Protein AF-A0A328U2S0-F1 (afdb_monomer_lite)

pLDDT: mean 78.93, std 16.77, range [47.78, 98.19]

Structure (mmCIF, N/CA/C/O backbone):
data_AF-A0A328U2S0-F1
#
_entry.id   AF-A0A328U2S0-F1
#
loop_
_atom_site.group_PDB
_atom_site.id
_atom_site.type_symbol
_atom_site.label_atom_id
_atom_site.label_alt_id
_atom_site.label_comp_id
_atom_site.label_asym_id
_atom_site.label_entity_id
_atom_site.label_seq_id
_atom_site.pdbx_PDB_ins_code
_atom_site.Cartn_x
_atom_site.Cartn_y
_atom_site.Cartn_z
_atom_site.occupancy
_atom_site.B_iso_or_equiv
_atom_site.auth_seq_id
_atom_site.auth_comp_id
_atom_site.auth_asym_id
_atom_site.auth_atom_id
_atom_site.pdbx_PDB_model_num
ATOM 1 N N . MET A 1 1 ? -7.168 12.573 -50.837 1.00 57.19 1 MET A N 1
ATOM 2 C CA . MET A 1 1 ? -6.237 13.019 -49.774 1.00 57.19 1 MET A CA 1
ATOM 3 C C . MET A 1 1 ? -6.947 13.822 -48.664 1.00 57.19 1 MET A C 1
ATOM 5 O O . MET A 1 1 ? -6.417 14.827 -48.224 1.00 57.19 1 MET A O 1
ATOM 9 N N . ILE A 1 2 ? -8.123 13.391 -48.170 1.00 57.22 2 ILE A N 1
ATOM 10 C CA . ILE A 1 2 ? -8.880 14.102 -47.097 1.00 57.22 2 ILE A CA 1
ATOM 11 C C . ILE A 1 2 ? -9.214 13.159 -45.914 1.00 57.22 2 ILE A C 1
ATOM 13 O O . ILE A 1 2 ? -9.503 13.587 -44.805 1.00 57.22 2 ILE A O 1
ATOM 17 N N . HIS A 1 3 ? -9.051 11.849 -46.101 1.00 53.25 3 HIS A N 1
ATOM 18 C CA . HIS A 1 3 ? -9.374 10.790 -45.131 1.00 53.25 3 HIS A CA 1
ATOM 19 C C . HIS A 1 3 ? -8.483 10.767 -43.871 1.00 53.25 3 HIS A C 1
ATOM 21 O O . HIS A 1 3 ? -8.820 10.083 -42.914 1.00 53.25 3 HIS A O 1
ATOM 27 N N . LYS A 1 4 ? -7.357 11.499 -43.847 1.00 53.84 4 LYS A N 1
ATOM 28 C CA . LYS A 1 4 ? -6.419 11.523 -42.704 1.00 53.84 4 LYS A CA 1
ATOM 29 C C . LYS A 1 4 ? -6.669 12.657 -41.697 1.00 53.84 4 LYS A C 1
ATOM 31 O O . LYS A 1 4 ? -6.030 12.676 -40.655 1.00 53.84 4 LYS A O 1
ATOM 36 N N . LEU A 1 5 ? -7.580 13.590 -41.989 1.00 54.47 5 LEU A N 1
ATOM 37 C CA . LEU A 1 5 ? -7.843 14.765 -41.139 1.00 54.47 5 LEU A CA 1
ATOM 38 C C . LEU A 1 5 ? -8.986 14.564 -40.133 1.00 54.47 5 LEU A C 1
ATOM 40 O O . LEU A 1 5 ? -9.142 15.374 -39.227 1.00 54.47 5 LEU A O 1
ATOM 44 N N . PHE A 1 6 ? -9.762 13.483 -40.253 1.00 54.97 6 PHE A N 1
ATOM 45 C CA . PHE A 1 6 ? -10.944 13.263 -39.411 1.00 54.97 6 PHE A CA 1
ATOM 46 C C . PHE A 1 6 ? -10.681 12.367 -38.186 1.00 54.97 6 PHE A C 1
ATOM 48 O O . PHE A 1 6 ? -11.445 12.388 -37.229 1.00 54.97 6 PHE A O 1
ATOM 55 N N . THR A 1 7 ? -9.578 11.610 -38.168 1.00 56.72 7 THR A N 1
ATOM 56 C CA . THR A 1 7 ? -9.196 10.730 -37.043 1.00 56.72 7 THR A CA 1
ATOM 57 C C . THR A 1 7 ? -8.249 11.386 -36.034 1.00 56.72 7 THR A C 1
ATOM 59 O O . THR A 1 7 ? -8.002 10.819 -34.972 1.00 56.72 7 THR A O 1
ATOM 62 N N . PHE A 1 8 ? -7.747 12.591 -36.324 1.00 60.06 8 PHE A N 1
ATOM 63 C CA . PHE A 1 8 ? -6.833 13.347 -35.461 1.00 60.06 8 PHE A CA 1
ATOM 64 C C . PHE A 1 8 ? -7.381 13.637 -34.045 1.00 60.06 8 PHE A C 1
ATOM 66 O O . PHE A 1 8 ? -6.657 13.367 -33.085 1.00 60.06 8 PHE A O 1
ATOM 73 N N . PRO A 1 9 ? -8.639 14.100 -33.856 1.00 62.62 9 PRO A N 1
ATOM 74 C CA . PRO A 1 9 ? -9.180 14.307 -32.508 1.00 62.62 9 PRO A CA 1
ATOM 75 C C . PRO A 1 9 ? -9.362 12.990 -31.740 1.00 62.62 9 PRO A C 1
ATOM 77 O O . PRO A 1 9 ? -9.158 12.949 -30.530 1.00 62.62 9 PRO A O 1
ATOM 80 N N . PHE A 1 10 ? -9.667 11.893 -32.441 1.00 60.59 10 PHE A N 1
ATOM 81 C CA . PHE A 1 10 ? -9.782 10.564 -31.837 1.00 60.59 10 PHE A CA 1
ATOM 82 C C . PHE A 1 10 ? -8.420 10.038 -31.363 1.00 60.59 10 PHE A C 1
ATOM 84 O O . PHE A 1 10 ? -8.307 9.533 -30.254 1.00 60.59 10 PHE A O 1
ATOM 91 N N . HIS A 1 11 ? -7.365 10.222 -32.162 1.00 60.09 11 HIS A N 1
ATOM 92 C CA . HIS A 1 11 ? -5.994 9.882 -31.765 1.00 60.09 11 HIS A CA 1
ATOM 93 C C . HIS A 1 11 ? -5.501 10.705 -30.569 1.00 60.09 11 HIS A C 1
ATOM 95 O O . HIS A 1 11 ? -4.774 10.183 -29.730 1.00 60.09 11 HIS A O 1
ATOM 101 N N . ALA A 1 12 ? -5.890 11.978 -30.477 1.00 62.12 12 ALA A N 1
ATOM 102 C CA . ALA A 1 12 ? -5.541 12.823 -29.338 1.00 62.12 12 ALA A CA 1
ATOM 103 C C . ALA A 1 12 ? -6.233 12.366 -28.040 1.00 62.12 12 ALA A C 1
ATOM 105 O O . ALA A 1 12 ? -5.584 12.309 -27.000 1.00 62.12 12 ALA A O 1
ATOM 106 N N . LEU A 1 13 ? -7.517 11.988 -28.106 1.00 65.81 13 LEU A N 1
ATOM 107 C CA . LEU A 1 13 ? -8.264 11.426 -26.973 1.00 65.81 13 LEU A CA 1
ATOM 108 C C . LEU A 1 13 ? -7.692 10.085 -26.505 1.00 65.81 13 LEU A C 1
ATOM 110 O O . LEU A 1 13 ? -7.518 9.894 -25.307 1.00 65.81 13 LEU A O 1
ATOM 114 N N . VAL A 1 14 ? -7.360 9.188 -27.440 1.00 62.97 14 VAL A N 1
ATOM 115 C CA . VAL A 1 14 ? -6.730 7.897 -27.124 1.00 62.97 14 VAL A CA 1
ATOM 116 C C . VAL A 1 14 ? -5.386 8.115 -26.435 1.00 62.97 14 VAL A C 1
ATOM 118 O O . VAL A 1 14 ? -5.190 7.588 -25.351 1.00 62.97 14 VAL A O 1
ATOM 121 N N . LYS A 1 15 ? -4.517 8.982 -26.969 1.00 60.16 15 LYS A N 1
ATOM 122 C CA . LYS A 1 15 ? -3.219 9.297 -26.345 1.00 60.16 15 LYS A CA 1
ATOM 123 C C . LYS A 1 15 ? -3.332 9.937 -24.966 1.00 60.16 15 LYS A C 1
ATOM 125 O O . LYS A 1 15 ? -2.484 9.713 -24.108 1.00 60.16 15 LYS A O 1
ATOM 130 N N . LEU A 1 16 ? -4.344 10.776 -24.752 1.00 58.56 16 LEU A N 1
ATOM 131 C CA . LEU A 1 16 ? -4.583 11.372 -23.441 1.00 58.56 16 LEU A CA 1
ATOM 132 C C . LEU A 1 16 ? -5.096 10.316 -22.452 1.00 58.56 16 LEU A C 1
ATOM 134 O O . LEU A 1 16 ? -4.639 10.288 -21.317 1.00 58.56 16 LEU A O 1
ATOM 138 N N . GLY A 1 17 ? -5.993 9.431 -22.898 1.00 52.84 17 GLY A N 1
ATOM 139 C CA . GLY A 1 17 ? -6.467 8.286 -22.122 1.00 52.84 17 GLY A CA 1
ATOM 140 C C . GLY A 1 17 ? -5.353 7.294 -21.786 1.00 52.84 17 GLY A C 1
ATOM 141 O O . GLY A 1 17 ? -5.278 6.860 -20.647 1.00 52.84 17 GLY A O 1
ATOM 142 N N . GLU A 1 18 ? -4.455 7.004 -22.731 1.00 57.78 18 GLU A N 1
ATOM 143 C CA . GLU A 1 18 ? -3.245 6.193 -22.527 1.00 57.78 18 GLU A CA 1
ATOM 144 C C . GLU A 1 18 ? -2.337 6.825 -21.472 1.00 57.78 18 GLU A C 1
ATOM 146 O O . GLU A 1 18 ? -1.939 6.154 -20.531 1.00 57.78 18 GLU A O 1
ATOM 151 N N . LYS A 1 19 ? -2.078 8.134 -21.559 1.00 60.56 19 LYS A N 1
ATOM 152 C CA . LYS A 1 19 ? -1.220 8.832 -20.593 1.00 60.56 19 LYS A CA 1
ATOM 153 C C . LYS A 1 19 ? -1.840 8.922 -19.195 1.00 60.56 19 LYS A C 1
ATOM 155 O O . LYS A 1 19 ? -1.130 8.832 -18.201 1.00 60.56 19 LYS A O 1
ATOM 160 N N . ILE A 1 20 ? -3.159 9.102 -19.111 1.00 60.38 20 ILE A N 1
ATOM 161 C CA . ILE A 1 20 ? -3.895 9.050 -17.841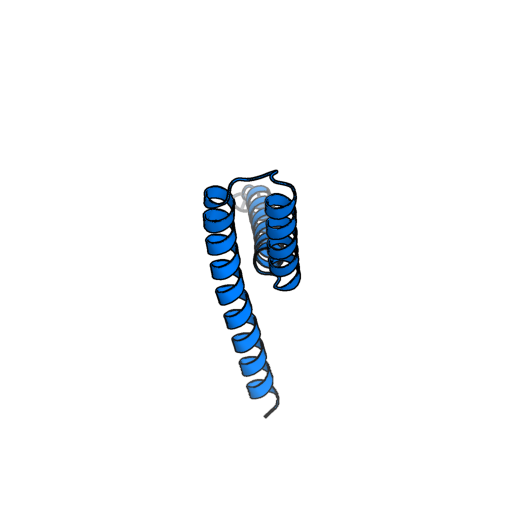 1.00 60.38 20 ILE A CA 1
ATOM 162 C C . ILE A 1 20 ? -3.864 7.626 -17.280 1.00 60.38 20 ILE A C 1
ATOM 164 O O . ILE A 1 20 ? -3.625 7.463 -16.093 1.00 60.38 20 ILE A O 1
ATOM 168 N N . ALA A 1 21 ? -4.066 6.602 -18.112 1.00 59.06 21 ALA A N 1
ATOM 169 C CA . ALA A 1 21 ? -3.993 5.206 -17.694 1.00 59.06 21 ALA A CA 1
ATOM 170 C C . ALA A 1 21 ? -2.584 4.823 -17.221 1.00 59.06 21 ALA A C 1
ATOM 172 O O . ALA A 1 21 ? -2.462 4.149 -16.210 1.00 59.06 21 ALA A O 1
ATOM 173 N N . GLU A 1 22 ? -1.535 5.307 -17.889 1.00 60.00 22 GLU A N 1
ATOM 174 C CA . GLU A 1 22 ? -0.144 5.126 -17.465 1.00 60.00 22 GLU A CA 1
ATOM 175 C C . GLU A 1 22 ? 0.139 5.784 -16.112 1.00 60.00 22 GLU A C 1
ATOM 177 O O . GLU A 1 22 ? 0.809 5.184 -15.275 1.00 60.00 22 GLU A O 1
ATOM 182 N N . GLU A 1 23 ? -0.361 6.999 -15.876 1.00 59.78 23 GLU A N 1
ATOM 183 C CA . GLU A 1 23 ? -0.178 7.692 -14.595 1.00 59.78 23 GLU A CA 1
ATOM 184 C C . GLU A 1 23 ? -0.980 7.017 -13.476 1.00 59.78 23 GLU A C 1
ATOM 186 O O . GLU A 1 23 ? -0.473 6.826 -12.376 1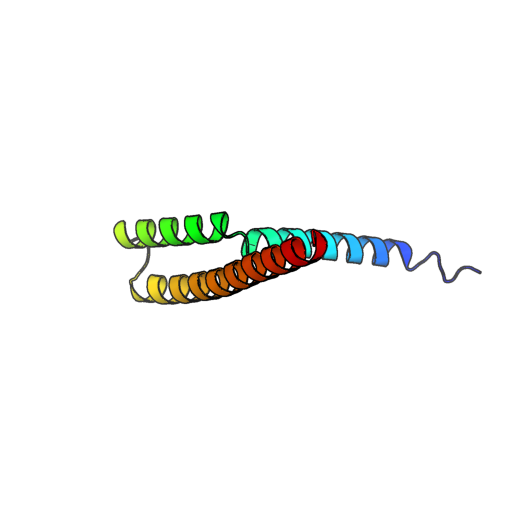.00 59.78 23 GLU A O 1
ATOM 191 N N . VAL A 1 24 ? -2.205 6.581 -13.777 1.00 59.91 24 VAL A N 1
ATOM 192 C CA . VAL A 1 24 ? -3.068 5.844 -12.848 1.00 59.91 24 VAL A CA 1
ATOM 193 C C . VAL A 1 24 ? -2.478 4.477 -12.521 1.00 59.91 24 VAL A C 1
ATOM 195 O O . VAL A 1 24 ? -2.460 4.099 -11.358 1.00 59.91 24 VAL A O 1
ATOM 198 N N . ASP A 1 25 ? -1.940 3.744 -13.496 1.00 59.91 25 ASP A N 1
ATOM 199 C CA . ASP A 1 25 ? -1.220 2.494 -13.239 1.00 59.91 25 ASP A CA 1
ATOM 200 C C . ASP A 1 25 ? 0.038 2.757 -12.411 1.00 59.91 25 ASP A C 1
ATOM 202 O O . ASP A 1 25 ? 0.362 1.993 -11.502 1.00 59.91 25 ASP A O 1
ATOM 206 N N . ARG A 1 26 ? 0.744 3.856 -12.678 1.00 63.97 26 ARG A N 1
ATOM 207 C CA . ARG A 1 26 ? 1.918 4.234 -11.896 1.00 63.97 26 ARG A CA 1
ATOM 208 C C . ARG A 1 26 ? 1.544 4.543 -10.447 1.00 63.97 26 ARG A C 1
ATOM 210 O O . ARG A 1 26 ? 2.230 4.060 -9.561 1.00 63.97 26 ARG A O 1
ATOM 217 N N . GLU A 1 27 ? 0.454 5.264 -10.197 1.00 60.16 27 GLU A N 1
ATOM 218 C CA . GLU A 1 27 ? -0.035 5.573 -8.847 1.00 60.16 27 GLU A CA 1
ATOM 219 C C . GLU A 1 27 ? -0.621 4.339 -8.135 1.00 60.16 27 GLU A C 1
ATOM 221 O O . GLU A 1 27 ? -0.335 4.103 -6.961 1.00 60.16 27 GLU A O 1
ATOM 226 N N . LEU A 1 28 ? -1.399 3.511 -8.844 1.00 60.50 28 LEU A N 1
ATOM 227 C CA . LEU A 1 28 ? -2.018 2.289 -8.316 1.00 60.50 28 LEU A CA 1
ATOM 228 C C . LEU A 1 28 ? -0.996 1.210 -7.948 1.00 60.50 28 LEU A C 1
ATOM 230 O O . LEU A 1 28 ? -1.265 0.413 -7.047 1.00 60.50 28 LEU A O 1
ATOM 234 N N . TYR A 1 29 ? 0.136 1.168 -8.653 1.00 68.38 29 TYR A N 1
ATOM 235 C CA . TYR A 1 29 ? 1.249 0.255 -8.396 1.00 68.38 29 TYR A CA 1
ATOM 236 C C . TYR A 1 29 ? 2.466 0.960 -7.783 1.00 68.38 29 TYR A C 1
ATOM 238 O O . TYR A 1 29 ? 3.534 0.354 -7.691 1.00 68.38 29 TYR A O 1
ATOM 246 N N . ASP A 1 30 ? 2.324 2.206 -7.329 1.00 81.81 30 ASP A N 1
ATOM 247 C CA . ASP A 1 30 ? 3.361 2.859 -6.541 1.00 81.81 30 ASP A CA 1
ATOM 248 C C . ASP A 1 30 ? 3.419 2.199 -5.160 1.00 81.81 30 ASP A C 1
ATOM 250 O O . ASP A 1 30 ? 2.439 2.180 -4.406 1.00 81.81 30 ASP A O 1
ATOM 254 N N . LEU A 1 31 ? 4.583 1.642 -4.820 1.00 82.88 31 LEU A N 1
ATOM 255 C CA . LEU A 1 31 ? 4.790 0.951 -3.546 1.00 82.88 31 LEU A CA 1
ATOM 256 C C . LEU A 1 31 ? 4.495 1.874 -2.356 1.00 82.88 31 LEU A C 1
ATOM 258 O O . LEU A 1 31 ? 3.925 1.418 -1.364 1.00 82.88 31 LEU A O 1
ATOM 262 N N . GLY A 1 32 ? 4.837 3.162 -2.463 1.00 84.06 32 GLY A N 1
ATOM 263 C CA . GLY A 1 32 ? 4.593 4.152 -1.419 1.00 84.06 32 GLY A CA 1
ATOM 264 C C . GLY A 1 32 ? 3.104 4.422 -1.205 1.00 84.06 32 GLY A C 1
ATOM 265 O O . GLY A 1 32 ? 2.639 4.443 -0.065 1.00 84.06 32 GLY A O 1
ATOM 266 N N . SER A 1 33 ? 2.340 4.589 -2.281 1.00 88.19 33 SER A N 1
ATOM 267 C CA . SER A 1 33 ? 0.885 4.768 -2.229 1.00 88.19 33 SER A CA 1
ATOM 268 C C . SER A 1 33 ? 0.170 3.539 -1.672 1.00 88.19 33 SER A C 1
ATOM 270 O O . SER A 1 33 ? -0.684 3.678 -0.797 1.00 88.19 33 SER A O 1
ATOM 272 N N . ILE A 1 34 ? 0.549 2.327 -2.095 1.00 89.31 34 ILE A N 1
ATOM 273 C CA . ILE A 1 34 ? -0.046 1.090 -1.562 1.00 89.31 34 ILE A CA 1
ATOM 274 C C . ILE A 1 34 ? 0.228 0.956 -0.057 1.00 89.31 34 ILE A C 1
ATOM 276 O O . ILE A 1 34 ? -0.688 0.654 0.706 1.00 89.31 34 ILE A O 1
ATOM 280 N N . GLN A 1 35 ? 1.458 1.231 0.390 1.00 89.69 35 GLN A N 1
ATOM 281 C CA . GLN A 1 35 ? 1.813 1.195 1.814 1.00 89.69 35 GLN A CA 1
ATOM 282 C C . GLN A 1 35 ? 1.029 2.220 2.641 1.00 89.69 35 GLN A C 1
ATOM 284 O O . GLN A 1 35 ? 0.568 1.901 3.736 1.00 89.69 35 GLN A O 1
ATOM 289 N N . LYS A 1 36 ? 0.826 3.434 2.115 1.00 92.56 36 LYS A N 1
ATOM 290 C CA . LYS A 1 36 ? -0.018 4.449 2.765 1.00 92.56 36 LYS A CA 1
ATOM 291 C C . LYS A 1 36 ? -1.469 3.995 2.881 1.00 92.56 36 LYS A C 1
ATOM 293 O O . LYS A 1 36 ? -2.072 4.196 3.929 1.00 92.56 36 LYS A O 1
ATOM 298 N N . HIS A 1 37 ? -2.019 3.374 1.838 1.00 94.12 37 HIS A N 1
ATOM 299 C CA . HIS A 1 37 ? -3.384 2.853 1.877 1.00 94.12 37 HIS A CA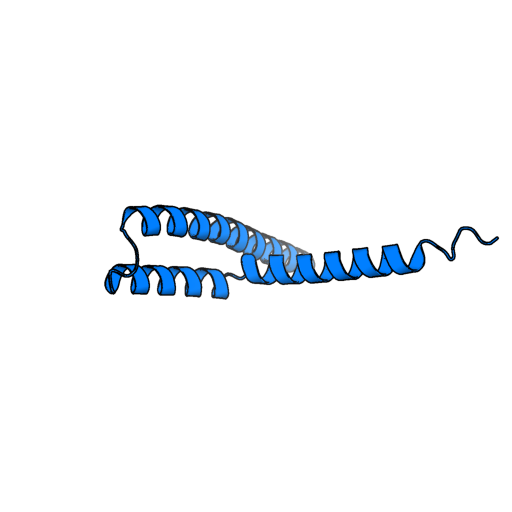 1
ATOM 300 C C . HIS A 1 37 ? -3.542 1.695 2.868 1.00 94.12 37 HIS A C 1
ATOM 302 O O . HIS A 1 37 ? -4.555 1.648 3.554 1.00 94.12 37 HIS A O 1
ATOM 308 N N . LEU A 1 38 ? -2.547 0.808 2.997 1.00 95.94 38 LEU A N 1
ATOM 309 C CA . LEU A 1 38 ? -2.550 -0.244 4.023 1.00 95.94 38 LEU A CA 1
ATOM 310 C C . LEU A 1 38 ? -2.565 0.353 5.438 1.00 95.94 38 LEU A C 1
ATOM 312 O O . LEU A 1 38 ? -3.392 -0.037 6.254 1.00 95.94 38 LEU A O 1
ATOM 316 N N . LEU A 1 39 ? -1.716 1.353 5.702 1.00 95.94 39 LEU A N 1
ATOM 317 C CA . LEU A 1 39 ? -1.703 2.057 6.989 1.00 95.94 39 LEU A CA 1
ATOM 318 C C . LEU A 1 39 ? -3.042 2.754 7.271 1.00 95.94 39 LEU A C 1
ATOM 320 O O . LEU A 1 39 ? -3.567 2.678 8.375 1.00 95.94 39 LEU A O 1
ATOM 324 N N . GLN A 1 40 ? -3.605 3.437 6.273 1.00 97.19 40 GLN A N 1
ATOM 325 C CA . GLN A 1 40 ? -4.902 4.093 6.414 1.00 97.19 40 GLN A CA 1
ATOM 326 C C . GLN A 1 40 ? -6.011 3.083 6.726 1.00 97.19 40 GLN A C 1
ATOM 328 O O . GLN A 1 40 ? -6.888 3.378 7.532 1.00 97.19 40 GLN A O 1
ATOM 333 N N . LEU A 1 41 ? -5.966 1.905 6.104 1.00 97.38 41 LEU A N 1
ATOM 334 C CA . LEU A 1 41 ? -6.932 0.840 6.332 1.00 97.38 41 LEU A CA 1
ATOM 335 C C . LEU A 1 41 ? -6.833 0.278 7.761 1.00 97.38 41 LEU A C 1
ATOM 337 O O . LEU A 1 41 ? -7.868 0.045 8.381 1.00 97.38 41 LEU A O 1
ATOM 341 N N . GLU A 1 42 ? -5.620 0.127 8.309 1.00 95.94 42 GLU A N 1
ATOM 342 C CA . GLU A 1 42 ? -5.425 -0.229 9.726 1.00 95.94 42 GLU A CA 1
ATOM 343 C C . GLU A 1 42 ? -6.009 0.821 10.668 1.00 95.94 42 GLU A C 1
ATOM 345 O O . GLU A 1 42 ? -6.743 0.467 11.585 1.00 95.94 42 GLU A O 1
ATOM 350 N N . LEU A 1 43 ? -5.748 2.107 10.417 1.00 97.19 43 LEU A N 1
ATOM 351 C CA . LEU A 1 43 ? -6.297 3.184 11.243 1.00 97.19 43 LEU A CA 1
ATOM 352 C C . LEU A 1 43 ? -7.831 3.186 11.210 1.00 97.19 43 LEU A C 1
ATOM 354 O O . LEU A 1 43 ? -8.467 3.351 12.243 1.00 97.19 43 LEU A O 1
ATOM 358 N N . GLN A 1 44 ? -8.438 2.967 10.042 1.00 97.56 44 GLN A N 1
ATOM 359 C CA . GLN A 1 44 ? -9.896 2.870 9.921 1.00 97.56 44 GLN A CA 1
ATOM 360 C C . GLN A 1 44 ? -10.468 1.705 10.732 1.00 97.56 44 GLN A C 1
ATOM 362 O O . GLN A 1 44 ? -11.518 1.854 11.350 1.00 97.56 44 GLN A O 1
ATOM 367 N N . LEU A 1 45 ? -9.789 0.556 10.752 1.00 97.94 45 LEU A N 1
ATOM 368 C CA . LEU A 1 45 ? -10.201 -0.563 11.594 1.00 97.94 45 LEU A CA 1
ATOM 369 C C . LEU A 1 45 ? -10.028 -0.232 13.085 1.00 97.94 45 LEU A C 1
ATOM 371 O O . LEU A 1 45 ? -10.924 -0.517 13.875 1.00 97.94 45 LEU A O 1
ATOM 375 N N . GLU A 1 46 ? -8.908 0.390 13.467 1.00 97.50 46 GLU A N 1
ATOM 376 C CA . GLU A 1 46 ? -8.619 0.798 14.850 1.00 97.50 46 GLU A CA 1
ATOM 377 C C . GLU A 1 46 ? -9.668 1.777 15.395 1.00 97.50 46 GLU A C 1
ATOM 379 O O . GLU A 1 46 ? -10.067 1.676 16.555 1.00 97.50 46 GLU A O 1
ATOM 384 N N . PHE A 1 47 ? -10.152 2.693 14.554 1.00 98.12 47 PHE A N 1
ATOM 385 C CA . PHE A 1 47 ? -11.222 3.632 14.898 1.00 98.12 47 PHE A CA 1
ATOM 386 C C . PHE A 1 47 ? -12.639 3.066 14.709 1.00 98.12 47 PHE A C 1
ATOM 388 O O . PHE A 1 47 ? -13.604 3.809 14.870 1.00 98.12 47 PHE A O 1
ATOM 395 N N . GLU A 1 48 ? -12.775 1.770 14.405 1.00 96.50 48 GLU A N 1
ATOM 396 C CA . GLU A 1 48 ? -14.053 1.086 14.149 1.00 96.50 48 GLU A CA 1
ATOM 397 C C . GLU A 1 48 ? -14.874 1.709 12.991 1.00 96.50 48 GLU A C 1
ATOM 399 O O . GLU A 1 48 ? -16.089 1.522 12.906 1.00 96.50 48 GLU A O 1
ATOM 404 N N . ASP A 1 49 ? -14.219 2.422 12.063 1.00 97.94 49 ASP A N 1
ATOM 405 C CA . ASP A 1 49 ? -14.847 3.023 10.874 1.00 97.94 49 ASP A CA 1
ATOM 406 C C . ASP A 1 49 ? -15.251 1.965 9.828 1.00 97.94 49 ASP A C 1
ATOM 408 O O . ASP A 1 49 ? -16.106 2.218 8.975 1.00 97.94 49 ASP A O 1
ATOM 412 N N . ILE A 1 50 ? -14.612 0.791 9.866 1.00 97.50 50 ILE A N 1
ATOM 413 C CA . ILE A 1 50 ? -14.867 -0.360 8.989 1.00 97.50 50 ILE A CA 1
ATOM 414 C C . ILE A 1 50 ? -14.914 -1.654 9.804 1.00 97.50 50 ILE A C 1
ATOM 416 O O . ILE A 1 50 ? -14.314 -1.747 10.876 1.00 97.50 50 ILE A O 1
ATOM 420 N N . SER A 1 51 ? -15.597 -2.679 9.286 1.00 98.19 51 SER A N 1
ATOM 421 C CA . SER A 1 51 ? -15.587 -4.003 9.921 1.00 98.19 51 SER A CA 1
ATOM 422 C C . SER A 1 51 ? -14.288 -4.763 9.637 1.00 98.19 51 SER A C 1
ATOM 424 O O . SER A 1 51 ? -13.567 -4.467 8.682 1.00 98.19 51 SER A O 1
ATOM 426 N N . ILE A 1 52 ? -14.020 -5.799 10.437 1.00 97.00 52 ILE A N 1
ATOM 427 C CA . ILE A 1 52 ? -12.902 -6.723 10.201 1.00 97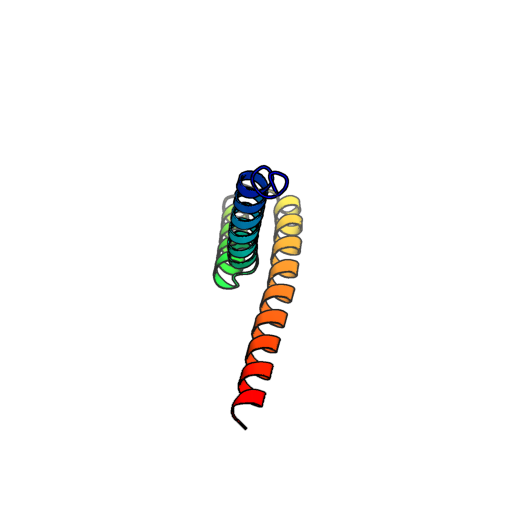.00 52 ILE A CA 1
ATOM 428 C C . ILE A 1 52 ? -13.050 -7.402 8.833 1.00 97.00 52 ILE A C 1
ATOM 430 O O . ILE A 1 52 ? -12.077 -7.485 8.090 1.00 97.00 52 ILE A O 1
ATOM 434 N N . GLU A 1 53 ? -14.258 -7.829 8.444 1.00 97.94 53 GLU A N 1
ATOM 435 C CA . GLU A 1 53 ? -14.447 -8.449 7.126 1.00 97.94 53 GLU A CA 1
ATOM 436 C C . GLU A 1 53 ? -14.183 -7.466 5.975 1.00 97.94 53 GLU A C 1
ATOM 438 O O . GLU A 1 53 ? -13.625 -7.855 4.946 1.00 97.94 53 GLU A O 1
ATOM 443 N N . GLU A 1 54 ? -14.572 -6.194 6.121 1.00 97.56 54 GLU A N 1
ATOM 444 C CA . GLU A 1 54 ? -14.264 -5.162 5.125 1.00 97.56 54 GLU A CA 1
ATOM 445 C C . GLU A 1 54 ? -12.766 -4.855 5.054 1.00 97.56 54 GLU A C 1
ATOM 447 O O . GLU A 1 54 ? -12.238 -4.653 3.955 1.00 97.56 54 GLU A O 1
ATOM 452 N N . TYR A 1 55 ? -12.086 -4.827 6.202 1.00 97.94 55 TYR A N 1
ATOM 453 C CA . TYR A 1 55 ? -10.637 -4.685 6.285 1.00 97.94 55 TYR A CA 1
ATOM 454 C C . TYR A 1 55 ? -9.942 -5.817 5.522 1.00 97.94 55 TYR A C 1
ATOM 456 O O . TYR A 1 55 ? -9.201 -5.543 4.582 1.00 97.94 55 TYR A O 1
ATOM 464 N N . GLU A 1 56 ? -10.245 -7.079 5.839 1.00 97.81 56 GLU A N 1
ATOM 465 C CA . GLU A 1 56 ? -9.581 -8.245 5.238 1.00 97.81 56 GLU A CA 1
ATOM 466 C C . GLU A 1 56 ? -9.741 -8.283 3.710 1.00 97.81 56 GLU A C 1
ATOM 468 O O . GLU A 1 56 ? -8.802 -8.600 2.974 1.00 97.81 56 GLU A O 1
ATOM 473 N N . GLN A 1 57 ? -10.924 -7.921 3.202 1.00 98.12 57 GLN A N 1
ATOM 474 C CA . GLN A 1 57 ? -11.175 -7.871 1.760 1.00 98.12 57 GLN A CA 1
ATOM 475 C C . GLN A 1 57 ? -10.325 -6.805 1.062 1.00 98.12 57 GLN A C 1
ATOM 477 O O . GLN A 1 57 ? -9.708 -7.083 0.027 1.00 98.12 57 GLN A O 1
ATOM 482 N N . LYS A 1 58 ? -10.284 -5.592 1.625 1.00 97.06 58 LYS A N 1
ATOM 483 C CA . LYS A 1 58 ? -9.524 -4.462 1.073 1.00 97.06 58 LYS A CA 1
ATOM 484 C C . LYS A 1 58 ? -8.016 -4.684 1.208 1.00 97.06 58 LYS A C 1
ATOM 486 O O . LYS A 1 58 ? -7.268 -4.404 0.270 1.00 97.06 58 LYS A O 1
ATOM 491 N N . GLU A 1 59 ? -7.571 -5.237 2.331 1.00 97.69 59 GLU A N 1
ATOM 492 C CA . GLU A 1 59 ? -6.170 -5.559 2.593 1.00 97.69 59 GLU A CA 1
ATOM 493 C C . GLU A 1 59 ? -5.658 -6.601 1.593 1.00 97.69 59 GLU A C 1
ATOM 495 O O . GLU A 1 59 ? -4.631 -6.393 0.942 1.00 97.69 59 GLU A O 1
ATOM 500 N N . ALA A 1 60 ? -6.407 -7.688 1.384 1.00 97.50 60 ALA A N 1
ATOM 501 C CA . ALA A 1 60 ? -6.027 -8.732 0.438 1.00 97.50 60 ALA A CA 1
ATOM 502 C C . ALA A 1 60 ? -5.859 -8.193 -0.992 1.00 97.50 60 ALA A C 1
ATOM 504 O O . ALA A 1 60 ? -4.979 -8.637 -1.735 1.00 97.50 60 ALA A O 1
ATOM 505 N N . GLU A 1 61 ? -6.690 -7.233 -1.402 1.00 95.81 61 GLU A N 1
ATOM 506 C CA . GLU A 1 61 ? -6.545 -6.568 -2.693 1.00 95.81 61 GLU A CA 1
ATOM 507 C C . GLU A 1 61 ? -5.273 -5.708 -2.760 1.00 95.81 61 GLU A C 1
ATOM 509 O O . GLU A 1 61 ? -4.500 -5.832 -3.717 1.00 95.81 61 GLU A O 1
ATOM 514 N N . LEU A 1 62 ? -5.023 -4.879 -1.743 1.00 94.56 62 LEU A N 1
ATOM 515 C CA . LEU A 1 62 ? -3.832 -4.029 -1.669 1.00 94.56 62 LEU A CA 1
ATOM 516 C C . LEU A 1 62 ? -2.539 -4.854 -1.653 1.00 94.56 62 LEU A C 1
ATOM 518 O O . LEU A 1 62 ? -1.596 -4.529 -2.375 1.00 94.56 62 LEU A O 1
ATOM 522 N N . LEU A 1 63 ? -2.505 -5.968 -0.918 1.00 95.50 63 LEU A N 1
ATOM 523 C CA . LEU A 1 63 ? -1.345 -6.862 -0.859 1.00 95.50 63 LEU A CA 1
ATOM 524 C C . LEU A 1 63 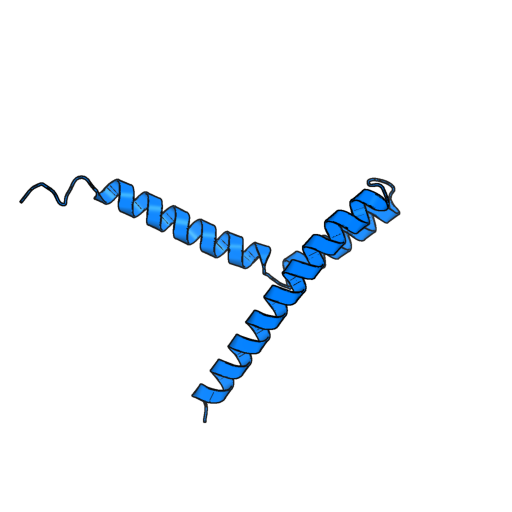? -1.065 -7.562 -2.195 1.00 95.50 63 LEU A C 1
ATOM 526 O O . LEU A 1 63 ? 0.098 -7.715 -2.580 1.00 95.50 63 LEU A O 1
ATOM 530 N N . ARG A 1 64 ? -2.100 -7.936 -2.961 1.00 95.44 64 ARG A N 1
ATOM 531 C CA . ARG A 1 64 ? -1.903 -8.454 -4.330 1.00 95.44 64 ARG A CA 1
ATOM 532 C C . ARG A 1 64 ? -1.255 -7.407 -5.231 1.00 95.44 64 ARG A C 1
ATOM 534 O O . ARG A 1 64 ? -0.327 -7.733 -5.971 1.00 95.44 64 ARG A O 1
ATOM 541 N N . ARG A 1 65 ? -1.710 -6.152 -5.159 1.00 91.12 65 ARG A N 1
ATOM 542 C CA . ARG A 1 65 ? -1.119 -5.043 -5.928 1.00 91.12 65 ARG A CA 1
ATOM 543 C C . ARG A 1 65 ? 0.322 -4.775 -5.498 1.00 91.12 65 ARG A C 1
ATOM 545 O O . ARG A 1 65 ? 1.182 -4.610 -6.359 1.00 91.12 65 ARG A O 1
ATOM 552 N N . TYR A 1 66 ? 0.597 -4.826 -4.194 1.00 90.81 66 TYR A N 1
ATOM 553 C CA . TYR A 1 66 ? 1.942 -4.682 -3.638 1.00 90.81 66 TYR A CA 1
ATOM 554 C C . TYR A 1 66 ? 2.905 -5.732 -4.199 1.00 90.81 66 TYR A C 1
ATOM 556 O O . TYR A 1 66 ? 3.997 -5.395 -4.652 1.00 90.81 66 TYR A O 1
ATOM 564 N N . ALA A 1 67 ? 2.490 -7.002 -4.231 1.00 91.69 67 ALA A N 1
ATOM 565 C CA . ALA A 1 67 ? 3.312 -8.084 -4.768 1.00 91.69 67 ALA A CA 1
ATOM 566 C C . ALA A 1 67 ? 3.663 -7.862 -6.251 1.00 91.69 67 ALA A C 1
ATOM 568 O O . ALA A 1 67 ? 4.817 -8.030 -6.647 1.00 91.69 67 ALA A O 1
ATOM 569 N N . ILE A 1 68 ? 2.690 -7.429 -7.060 1.00 91.31 68 ILE A N 1
ATOM 570 C CA . ILE A 1 68 ? 2.903 -7.104 -8.478 1.00 91.31 68 ILE A CA 1
ATOM 571 C C . ILE A 1 68 ? 3.863 -5.917 -8.624 1.00 91.31 68 ILE A C 1
ATOM 573 O O . ILE A 1 68 ? 4.802 -5.983 -9.417 1.00 91.31 68 ILE A O 1
ATOM 577 N N . ALA A 1 69 ? 3.651 -4.849 -7.853 1.00 88.06 69 ALA A N 1
ATOM 578 C CA . ALA A 1 69 ? 4.513 -3.671 -7.857 1.00 88.06 69 ALA A CA 1
ATOM 579 C C . ALA A 1 69 ? 5.962 -4.031 -7.499 1.00 88.06 69 ALA A C 1
ATOM 581 O O . ALA A 1 69 ? 6.896 -3.636 -8.196 1.00 88.06 69 ALA A O 1
ATOM 582 N N . LYS A 1 70 ? 6.153 -4.862 -6.467 1.00 87.19 70 LYS A N 1
ATOM 583 C CA . LYS A 1 70 ? 7.480 -5.294 -6.021 1.00 87.19 70 LYS A CA 1
ATOM 584 C C . LYS A 1 70 ? 8.191 -6.165 -7.053 1.00 87.19 70 LYS A C 1
ATOM 586 O O . LYS A 1 70 ? 9.383 -5.983 -7.286 1.00 87.19 70 LYS A O 1
ATOM 591 N N . ALA A 1 71 ? 7.463 -7.070 -7.706 1.00 88.50 71 ALA A N 1
ATOM 592 C CA . ALA A 1 71 ? 8.015 -7.892 -8.779 1.00 88.50 71 ALA A CA 1
ATOM 593 C C . ALA A 1 71 ? 8.470 -7.040 -9.978 1.00 88.50 71 ALA A C 1
ATOM 595 O O . ALA A 1 71 ? 9.526 -7.299 -10.552 1.00 88.50 71 ALA A O 1
ATOM 596 N N . ARG A 1 72 ? 7.707 -5.996 -10.333 1.00 86.44 72 ARG A N 1
ATOM 597 C CA . ARG A 1 72 ? 8.072 -5.050 -11.403 1.00 86.44 72 ARG A CA 1
ATOM 598 C C . ARG A 1 72 ? 9.313 -4.232 -11.054 1.00 86.44 72 ARG A C 1
ATOM 600 O O . ARG A 1 72 ? 10.191 -4.096 -11.897 1.00 86.44 72 ARG A O 1
ATOM 607 N N . GLU A 1 73 ? 9.395 -3.724 -9.825 1.00 83.56 73 GLU A N 1
ATOM 608 C CA . GLU A 1 73 ? 10.573 -2.995 -9.340 1.00 83.56 73 GLU A CA 1
ATOM 609 C C . GLU A 1 73 ? 11.829 -3.874 -9.412 1.00 83.56 73 GLU A C 1
ATOM 611 O O . GLU A 1 73 ? 12.841 -3.461 -9.968 1.00 83.56 73 GLU A O 1
ATOM 616 N N . GLN A 1 74 ? 11.748 -5.113 -8.918 1.00 83.12 74 GLN A N 1
ATOM 617 C CA . GLN A 1 74 ? 12.862 -6.059 -8.984 1.00 83.12 74 GLN A CA 1
ATOM 618 C C . GLN A 1 74 ? 13.274 -6.356 -10.428 1.00 83.12 74 GLN A C 1
ATOM 620 O O . GLN A 1 74 ? 14.459 -6.299 -10.738 1.00 83.12 74 GLN A O 1
ATOM 625 N N . ALA A 1 75 ? 12.316 -6.625 -11.320 1.00 84.81 75 ALA A N 1
ATOM 626 C CA . ALA A 1 75 ? 12.604 -6.883 -12.730 1.00 84.81 75 ALA A CA 1
ATOM 627 C C . ALA A 1 75 ? 13.313 -5.696 -13.408 1.00 84.81 75 ALA A C 1
ATOM 629 O O . ALA A 1 75 ? 14.277 -5.909 -14.138 1.00 84.81 75 ALA A O 1
ATOM 630 N N . ALA A 1 76 ? 12.882 -4.463 -13.123 1.00 80.12 76 ALA A N 1
ATOM 631 C CA . ALA A 1 76 ? 13.516 -3.254 -13.649 1.00 80.12 76 ALA A CA 1
ATOM 632 C C . ALA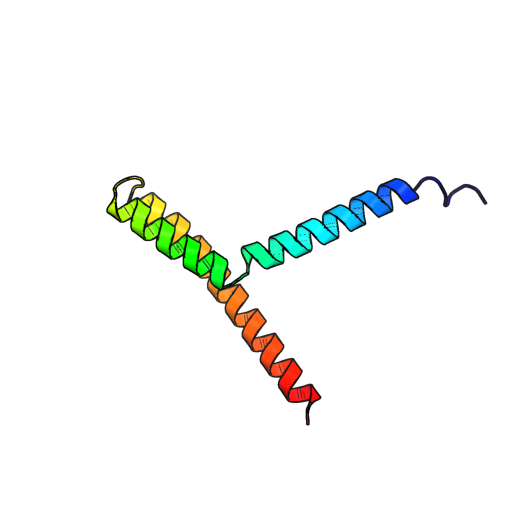 A 1 76 ? 14.948 -3.055 -13.117 1.00 80.12 76 ALA A C 1
ATOM 634 O O . ALA A 1 76 ? 15.828 -2.612 -13.853 1.00 80.12 76 ALA A O 1
ATOM 635 N N . LEU A 1 77 ? 15.197 -3.402 -11.849 1.00 78.38 77 LEU A N 1
ATOM 636 C CA . LEU A 1 77 ? 16.540 -3.360 -11.263 1.00 78.38 77 LEU A CA 1
ATOM 637 C C . LEU A 1 77 ? 17.481 -4.383 -11.914 1.00 78.38 77 LEU A C 1
ATOM 639 O O . LEU A 1 77 ? 18.625 -4.047 -12.205 1.00 78.38 77 LEU A O 1
ATOM 643 N N . TYR A 1 78 ? 17.006 -5.607 -12.173 1.00 77.25 78 TYR A N 1
ATOM 644 C CA . TYR A 1 78 ? 17.801 -6.631 -12.858 1.00 77.25 78 TYR A CA 1
ATOM 645 C C . TYR A 1 78 ? 18.137 -6.238 -14.299 1.00 77.25 78 TYR A C 1
ATOM 647 O O . TYR A 1 78 ? 19.290 -6.363 -14.692 1.00 77.25 78 TYR A O 1
ATOM 655 N N . SER A 1 79 ? 17.174 -5.705 -15.064 1.00 77.38 79 SER A N 1
ATOM 656 C CA . SER A 1 79 ? 17.450 -5.245 -16.432 1.00 77.38 79 SER A CA 1
ATOM 657 C C . SER A 1 79 ? 18.458 -4.099 -16.471 1.00 77.38 79 SER A C 1
ATOM 659 O O . SER A 1 79 ? 19.290 -4.053 -17.364 1.00 77.38 79 SER A O 1
ATOM 661 N N . PHE A 1 80 ? 18.410 -3.189 -15.493 1.00 70.62 80 PHE A N 1
ATOM 662 C CA . PHE A 1 80 ? 19.383 -2.101 -15.401 1.00 70.62 80 PHE A CA 1
ATOM 663 C C . PHE A 1 80 ? 20.795 -2.622 -15.090 1.00 70.62 80 PHE A C 1
ATOM 665 O O . PHE A 1 80 ? 21.762 -2.153 -15.677 1.00 70.62 80 PHE A O 1
ATOM 672 N N . ALA A 1 81 ? 20.913 -3.617 -14.204 1.00 73.12 81 ALA A N 1
ATOM 673 C CA . ALA A 1 81 ? 22.200 -4.220 -13.860 1.00 73.12 81 ALA A CA 1
ATOM 674 C C . ALA A 1 81 ? 22.846 -4.978 -15.037 1.00 73.12 81 ALA A C 1
ATOM 676 O O . ALA A 1 81 ? 24.064 -4.981 -15.146 1.00 73.12 81 ALA A O 1
ATOM 677 N N . GLU A 1 82 ? 22.050 -5.587 -15.923 1.00 70.00 82 GLU A N 1
ATOM 678 C CA . GLU A 1 82 ? 22.548 -6.273 -17.128 1.00 70.00 82 GLU A CA 1
ATOM 679 C C . GLU A 1 82 ? 22.982 -5.311 -18.253 1.00 70.00 82 GLU A C 1
ATOM 681 O O . GLU A 1 82 ? 23.732 -5.716 -19.135 1.00 70.00 82 GLU A O 1
ATOM 686 N N . GLU A 1 83 ? 22.522 -4.054 -18.251 1.00 62.69 83 GLU A N 1
ATOM 687 C CA . GLU A 1 83 ? 22.917 -3.039 -19.243 1.00 62.69 83 GLU A CA 1
ATOM 688 C C . GLU A 1 83 ? 24.232 -2.311 -18.889 1.00 62.69 83 GLU A C 1
ATOM 690 O O . GLU A 1 83 ? 24.813 -1.657 -19.759 1.00 62.69 83 GLU A O 1
ATOM 695 N N . GLU A 1 84 ? 24.704 -2.402 -17.638 1.00 57.88 84 GLU A N 1
ATOM 696 C CA . GLU A 1 84 ? 25.957 -1.774 -17.176 1.00 57.88 84 GLU A CA 1
ATOM 697 C C . GLU A 1 84 ? 27.209 -2.679 -17.285 1.00 57.88 84 GLU A C 1
ATOM 699 O O . GLU A 1 84 ? 28.322 -2.165 -17.133 1.00 57.88 84 GLU A O 1
ATOM 704 N N . ASP A 1 85 ? 27.047 -3.976 -17.585 1.00 47.78 85 ASP A N 1
ATOM 705 C CA . ASP A 1 85 ? 28.127 -4.964 -17.821 1.00 47.78 85 ASP A CA 1
ATOM 706 C C . ASP A 1 85 ? 28.530 -5.080 -19.311 1.00 47.78 85 ASP A C 1
ATOM 708 O O . ASP A 1 85 ? 29.749 -5.221 -19.592 1.00 47.78 85 ASP A O 1
#

Foldseek 3Di:
DCVVPPCVVVVVVVVVVVVVVVVVLCQLLVLVNLVVVLVVLVVCVVVVVDDPVVSVVVNVVSVVSPVVSVVVVVVVVVVVVVVVD

Radius of gyration: 19.93 Å; chains: 1; bounding box: 44×24×65 Å

Sequence (85 aa):
MIHKLFTFPFHALVKLGEKIAEEVDRELYDLGSIQKHLLQLELQLEFEDISIEEYEQKEAELLRRYAIAKAREQAALYSFAEEED

Secondary structure (DSSP, 8-state):
--TTSSSHHHHHHHHHHHHHHHHHHHHHT-HHHHHHHHHHHHHHHHTTSS-HHHHHHHHHHHHHHHHHHHHHHHHHHHHHHHH--

InterPro domains:
  IPR007804 Gas vesicle protein G [PF05120] (2-66)

Organism: NCBI:txid2081970